Protein AF-A0A0U1DKW1-F1 (afdb_monomer_lite)

Radius of gyration: 15.81 Å; chains: 1; bounding box: 43×24×37 Å

Secondary structure (DSSP, 8-state):
-PEEEEEE-TTTS-SSS--EEEEEE---S-GGG--------PPTT--GGGTT--BTTBTT--HHHHHHHHTTSPPP----

pLDDT: mean 87.67, std 14.84, range [40.97, 97.56]

Sequence (80 aa):
MPITLSLDVTGAIDSGEQLTQVVWVLLPDEPAESLAALVYLPGGTYDKHYWHLKIDGHPGYSFGEHLARAVGQPPSTHHC

Foldseek 3Di:
DWDKDKDFCPVVDVPVDGDIDIDTDQAAPCNVPDPDDDDDDDDPPDDPCQQQPDDPPDPDNRVSVVVSHPVPPDDPPPDD

Organism: NCBI:txid761804

Structure (mmCIF, N/CA/C/O backbone):
data_AF-A0A0U1DKW1-F1
#
_entry.id   AF-A0A0U1DKW1-F1
#
loop_
_atom_site.group_PDB
_atom_site.id
_atom_site.type_symbol
_atom_site.label_atom_id
_atom_site.label_alt_id
_atom_site.label_comp_id
_atom_site.label_asym_id
_atom_site.label_entity_id
_atom_site.label_seq_id
_atom_site.pdbx_PDB_ins_code
_atom_site.Cartn_x
_atom_site.Cartn_y
_atom_site.Cartn_z
_atom_site.occupancy
_atom_site.B_iso_or_equiv
_atom_site.auth_seq_id
_atom_site.auth_comp_id
_atom_site.auth_asym_id
_atom_site.auth_atom_id
_atom_site.pdbx_PDB_model_num
ATOM 1 N N . MET A 1 1 ? 5.036 5.573 -11.097 1.00 82.50 1 MET A N 1
ATOM 2 C CA . MET A 1 1 ? 4.619 6.361 -9.914 1.00 82.50 1 MET A CA 1
ATOM 3 C C . MET A 1 1 ? 3.479 5.608 -9.239 1.00 82.50 1 MET A C 1
ATOM 5 O O . MET A 1 1 ? 2.642 5.104 -9.981 1.00 82.50 1 MET A O 1
ATOM 9 N N . PRO A 1 2 ? 3.455 5.461 -7.903 1.00 94.25 2 PRO A N 1
ATOM 10 C CA . PRO A 1 2 ? 2.408 4.697 -7.226 1.00 94.25 2 PRO A CA 1
ATOM 11 C C . PRO A 1 2 ? 1.036 5.379 -7.311 1.00 94.25 2 PRO A C 1
ATOM 13 O O . PRO A 1 2 ? 0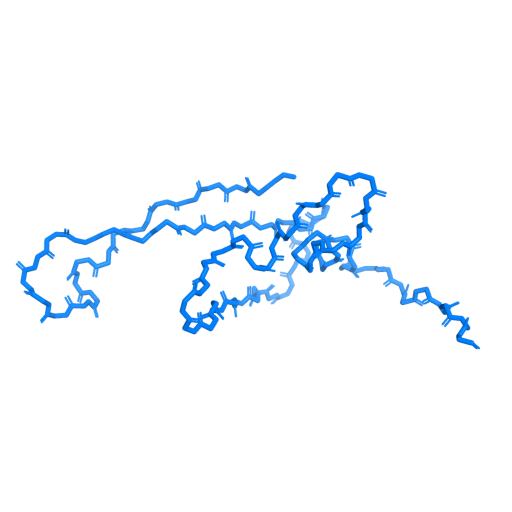.926 6.600 -7.198 1.00 94.25 2 PRO A O 1
ATOM 16 N N . ILE A 1 3 ? -0.012 4.570 -7.451 1.00 96.31 3 ILE A N 1
ATOM 17 C CA . ILE A 1 3 ? -1.406 4.980 -7.272 1.00 96.31 3 ILE A CA 1
ATOM 18 C C . ILE A 1 3 ? -1.686 4.997 -5.769 1.00 96.31 3 ILE A C 1
ATOM 20 O O . ILE A 1 3 ? -1.399 4.024 -5.074 1.00 96.31 3 ILE A O 1
ATOM 24 N N . THR A 1 4 ? -2.244 6.093 -5.257 1.00 97.38 4 THR A N 1
ATOM 25 C CA . THR A 1 4 ? -2.633 6.186 -3.843 1.00 97.38 4 THR A CA 1
ATOM 26 C C . THR A 1 4 ? -4.102 5.824 -3.682 1.00 97.38 4 THR A C 1
ATOM 28 O O . THR A 1 4 ? -4.957 6.443 -4.310 1.00 97.38 4 THR A O 1
ATOM 31 N N . LEU A 1 5 ? -4.386 4.846 -2.823 1.00 97.50 5 LEU A N 1
ATOM 32 C CA . LEU A 1 5 ? -5.744 4.477 -2.428 1.00 97.50 5 LEU A CA 1
ATOM 33 C C . LEU A 1 5 ? -5.948 4.757 -0.940 1.00 97.50 5 LEU A C 1
ATOM 35 O O . LEU A 1 5 ? -5.021 4.628 -0.140 1.00 97.50 5 LEU A O 1
ATOM 39 N N . SER A 1 6 ? -7.179 5.116 -0.588 1.00 97.38 6 SER A N 1
ATOM 40 C CA . SER A 1 6 ? -7.625 5.351 0.782 1.00 97.38 6 SER A CA 1
ATOM 41 C C . SER A 1 6 ? -8.721 4.345 1.101 1.00 97.38 6 SER A C 1
ATOM 43 O O . SER A 1 6 ? -9.744 4.319 0.418 1.00 97.38 6 SER A O 1
ATOM 45 N N . LEU A 1 7 ? -8.488 3.497 2.095 1.00 96.19 7 LEU A N 1
ATOM 46 C CA . LEU A 1 7 ? -9.371 2.397 2.463 1.00 96.19 7 LEU A CA 1
ATOM 47 C C . LEU A 1 7 ? -9.994 2.693 3.824 1.00 96.19 7 LEU A C 1
ATOM 49 O O . LEU A 1 7 ? -9.267 2.983 4.773 1.00 96.19 7 LEU A O 1
ATOM 53 N N . ASP A 1 8 ? -11.317 2.606 3.928 1.00 96.44 8 ASP A N 1
ATOM 54 C CA . ASP A 1 8 ? -11.983 2.591 5.230 1.00 96.44 8 ASP A CA 1
ATOM 55 C C . ASP A 1 8 ? -11.687 1.254 5.920 1.00 96.44 8 ASP A C 1
ATOM 57 O O . ASP A 1 8 ? -11.936 0.185 5.359 1.00 96.44 8 ASP A O 1
ATOM 61 N N . VAL A 1 9 ? -11.118 1.326 7.121 1.00 96.56 9 VAL A N 1
ATOM 62 C CA . VAL A 1 9 ? -10.757 0.159 7.940 1.00 96.56 9 VAL A CA 1
ATOM 63 C C . VAL A 1 9 ? -11.426 0.191 9.313 1.00 96.56 9 VAL A C 1
ATOM 65 O O . VAL A 1 9 ? -11.092 -0.619 10.175 1.00 96.56 9 VAL A O 1
ATOM 68 N N . THR A 1 10 ? -12.400 1.084 9.506 1.00 95.50 10 THR A N 1
ATOM 69 C CA . THR A 1 10 ? -13.140 1.280 10.763 1.00 95.50 10 THR A CA 1
ATOM 70 C C . THR A 1 10 ? -13.712 -0.028 11.308 1.00 95.50 10 THR A C 1
ATOM 72 O O . THR A 1 10 ? -13.580 -0.323 12.485 1.00 95.50 10 THR A O 1
ATOM 75 N N . GLY A 1 11 ? -14.313 -0.855 10.448 1.00 95.38 11 GLY A N 1
ATOM 76 C CA . GLY A 1 11 ? -14.880 -2.144 10.862 1.00 95.38 11 GLY A CA 1
ATOM 77 C C . GLY A 1 11 ? -13.868 -3.289 10.982 1.00 95.38 11 GLY A C 1
ATOM 78 O O . GLY A 1 11 ? -14.226 -4.360 11.461 1.00 95.38 11 GLY A O 1
ATOM 79 N N . ALA A 1 12 ? -12.631 -3.102 10.513 1.00 94.88 12 ALA A N 1
ATOM 80 C CA . ALA A 1 12 ? -11.598 -4.143 10.515 1.00 94.88 12 ALA A CA 1
ATOM 81 C C . ALA A 1 12 ? -10.730 -4.107 11.780 1.00 94.88 12 ALA A C 1
ATOM 83 O O . ALA A 1 12 ? -10.152 -5.121 12.171 1.00 94.88 12 ALA A O 1
ATOM 84 N N . ILE A 1 13 ? -10.636 -2.934 12.402 1.00 88.38 13 ILE A N 1
ATOM 85 C CA . ILE A 1 13 ? -9.909 -2.680 13.637 1.00 88.38 13 ILE A CA 1
ATOM 86 C C . ILE A 1 13 ? -10.993 -2.342 14.664 1.00 88.38 13 ILE A C 1
ATOM 88 O O . ILE A 1 13 ? -11.555 -1.258 14.605 1.00 88.38 13 ILE A O 1
ATOM 92 N N . ASP A 1 14 ? -11.343 -3.264 15.560 1.00 89.81 14 ASP A N 1
ATOM 93 C CA . ASP A 1 14 ? -12.393 -3.074 16.580 1.00 89.81 14 ASP A CA 1
ATOM 94 C C . ASP A 1 14 ? -11.963 -2.069 17.674 1.00 89.81 14 ASP A C 1
ATOM 96 O O . ASP A 1 14 ? -11.847 -2.396 18.853 1.00 89.81 14 ASP A O 1
ATOM 100 N N . SER A 1 15 ? -11.620 -0.842 17.274 1.00 94.75 15 SER A N 1
ATOM 101 C CA . SER A 1 15 ? -11.192 0.247 18.156 1.00 94.75 15 SER A CA 1
ATOM 102 C C . SER A 1 15 ? -12.341 1.173 18.552 1.00 94.75 15 SER A C 1
ATOM 104 O O . SER A 1 15 ? -12.190 1.970 19.475 1.00 94.75 15 SER A O 1
ATOM 106 N N . GLY A 1 16 ? -13.480 1.099 17.855 1.00 95.44 16 GLY A N 1
ATOM 107 C CA . GLY A 1 16 ? -14.594 2.040 18.005 1.00 95.44 16 GLY A CA 1
ATOM 108 C C . GLY A 1 16 ? -14.349 3.418 17.373 1.00 95.44 16 GLY A C 1
ATOM 109 O O . GLY A 1 16 ? -15.175 4.315 17.536 1.00 95.44 16 GLY A O 1
ATOM 110 N N . GLU A 1 17 ? -13.243 3.599 16.649 1.00 96.81 17 GLU A N 1
ATOM 111 C CA . GLU A 1 17 ? -12.872 4.855 15.989 1.00 96.81 17 GLU A CA 1
ATOM 112 C C . GLU A 1 17 ? -13.070 4.777 14.474 1.00 96.81 17 GLU A C 1
ATOM 114 O O . GLU A 1 17 ? -12.961 3.708 13.880 1.00 96.81 17 GLU A O 1
ATOM 119 N N . GLN A 1 18 ? -13.286 5.925 13.823 1.00 96.44 18 GLN A N 1
ATOM 120 C CA . GLN A 1 18 ? -13.267 5.990 12.363 1.00 96.44 18 GLN A CA 1
ATOM 121 C C . GLN A 1 18 ? -11.820 5.982 11.864 1.00 96.44 18 GLN A C 1
ATOM 123 O O . GLN A 1 18 ? -11.066 6.928 12.101 1.00 96.44 18 GLN A O 1
ATOM 128 N N . LEU A 1 19 ? -11.439 4.920 11.158 1.00 97.25 19 LEU A N 1
ATOM 129 C CA . LEU A 1 19 ? -10.061 4.675 10.748 1.00 97.25 19 LEU A CA 1
ATOM 130 C C . LEU A 1 19 ? -9.937 4.538 9.234 1.00 97.25 19 LEU A C 1
ATOM 132 O O . LEU A 1 19 ? -10.787 3.977 8.546 1.00 97.25 19 LEU A O 1
ATOM 136 N N . THR A 1 20 ? -8.827 5.044 8.706 1.00 97.19 20 THR A N 1
ATOM 137 C CA . THR A 1 20 ? -8.502 4.987 7.281 1.00 97.19 20 THR A CA 1
ATOM 138 C C . THR A 1 20 ? -7.072 4.509 7.092 1.00 97.19 20 THR A C 1
ATOM 140 O O . THR A 1 20 ? -6.156 4.989 7.761 1.00 97.19 20 THR A O 1
ATOM 143 N N . GLN A 1 21 ? -6.868 3.602 6.140 1.00 95.62 21 GLN A N 1
ATOM 144 C CA . GLN A 1 21 ? -5.548 3.153 5.722 1.00 95.62 21 GLN A CA 1
ATOM 145 C C . GLN A 1 21 ? -5.220 3.666 4.321 1.00 95.62 21 GLN A C 1
ATOM 147 O O . GLN A 1 21 ? -5.943 3.416 3.358 1.00 95.62 21 GLN A O 1
ATOM 152 N N . VAL A 1 22 ? -4.088 4.360 4.198 1.00 96.88 22 VAL A N 1
ATOM 153 C CA . VAL A 1 22 ? -3.568 4.830 2.910 1.00 96.88 22 VAL A CA 1
ATOM 154 C C . VAL A 1 22 ? -2.539 3.839 2.384 1.00 96.88 22 VAL A C 1
ATOM 156 O O . VAL A 1 22 ? -1.528 3.577 3.042 1.00 96.88 22 VAL A O 1
ATOM 159 N N . VAL A 1 23 ? -2.766 3.328 1.176 1.00 96.69 23 VAL A N 1
ATOM 160 C CA . VAL A 1 23 ? -1.890 2.350 0.519 1.00 96.69 23 VAL A CA 1
ATOM 161 C C . VAL A 1 23 ? -1.380 2.870 -0.820 1.00 96.69 23 VAL A C 1
ATOM 163 O O . VAL A 1 23 ? -1.995 3.730 -1.455 1.00 96.69 23 VAL A O 1
ATOM 166 N N . TRP A 1 24 ? -0.239 2.335 -1.252 1.00 97.56 24 TRP A N 1
ATOM 167 C CA . TRP A 1 24 ? 0.314 2.559 -2.583 1.00 97.56 24 TRP A CA 1
ATOM 168 C C . TRP A 1 24 ? 0.210 1.291 -3.415 1.00 97.56 24 TRP A C 1
ATOM 170 O O . TRP A 1 24 ? 0.650 0.228 -2.983 1.00 97.56 24 TRP A O 1
ATOM 180 N N . VAL A 1 25 ? -0.340 1.426 -4.618 1.00 96.19 25 VAL A N 1
ATOM 181 C CA . VAL A 1 25 ? -0.430 0.357 -5.611 1.00 96.19 25 VAL A CA 1
ATOM 182 C C . VAL A 1 25 ? 0.498 0.694 -6.767 1.00 96.19 25 VAL A C 1
ATOM 184 O O . VAL A 1 25 ? 0.422 1.779 -7.346 1.00 96.19 25 VAL A O 1
ATOM 187 N N . LEU A 1 26 ? 1.385 -0.238 -7.102 1.00 94.56 26 LEU A N 1
ATOM 188 C CA . LEU A 1 26 ? 2.197 -0.180 -8.308 1.00 94.56 26 LEU A CA 1
ATOM 189 C C . LEU A 1 26 ? 1.706 -1.286 -9.230 1.00 94.56 26 LEU A C 1
ATOM 191 O O . LEU A 1 26 ? 1.742 -2.457 -8.864 1.00 94.56 26 LEU A O 1
ATOM 195 N N . LEU A 1 27 ? 1.196 -0.889 -10.390 1.00 92.62 27 LEU A N 1
ATOM 196 C CA . LEU A 1 27 ? 0.736 -1.816 -11.411 1.00 92.62 27 LEU A CA 1
ATOM 197 C C . LEU A 1 27 ? 1.876 -2.096 -12.394 1.00 92.62 27 LEU A C 1
ATOM 199 O O . LEU A 1 27 ? 2.662 -1.177 -12.652 1.00 92.62 27 LEU A O 1
ATOM 203 N N . PRO A 1 28 ? 1.968 -3.320 -12.937 1.00 90.75 28 PRO A N 1
ATOM 204 C CA . PRO A 1 28 ? 2.854 -3.585 -14.056 1.00 90.75 28 PRO A CA 1
ATOM 205 C C . PRO A 1 28 ? 2.354 -2.908 -15.333 1.00 90.75 28 PRO A C 1
ATOM 207 O O . PRO A 1 28 ? 1.240 -2.380 -15.366 1.00 90.75 28 PRO A O 1
ATOM 210 N N . ASP A 1 29 ? 3.175 -2.940 -16.382 1.00 86.88 29 ASP A N 1
ATOM 211 C CA . ASP A 1 29 ? 2.848 -2.310 -17.668 1.00 86.88 29 ASP A CA 1
ATOM 212 C C . ASP A 1 29 ? 1.561 -2.891 -18.286 1.00 86.88 29 ASP A C 1
ATOM 214 O O . ASP A 1 29 ? 0.788 -2.158 -18.905 1.00 86.88 29 ASP A O 1
ATOM 218 N N . GLU A 1 30 ? 1.274 -4.174 -18.025 1.00 88.44 30 GLU A N 1
ATOM 219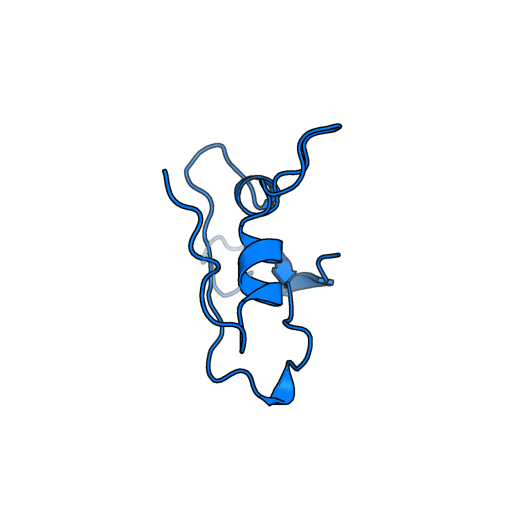 C CA . GLU A 1 30 ? 0.070 -4.880 -18.480 1.00 88.44 30 GLU A CA 1
ATOM 220 C C . GLU A 1 30 ? -0.737 -5.451 -17.289 1.00 88.44 30 GLU A C 1
ATOM 222 O O . GLU A 1 30 ? -0.677 -6.643 -16.978 1.00 88.44 30 GLU A O 1
ATOM 227 N N . PRO A 1 31 ? -1.525 -4.620 -16.572 1.00 87.56 31 PRO A N 1
ATOM 228 C CA . PRO A 1 31 ? -2.206 -5.039 -15.343 1.00 87.56 31 PRO A CA 1
ATOM 229 C C . PRO A 1 31 ? -3.233 -6.155 -15.556 1.00 87.56 31 PRO A C 1
ATOM 231 O O . PRO A 1 31 ? -3.452 -6.967 -14.661 1.00 87.56 31 PRO A O 1
ATOM 234 N N . ALA A 1 32 ? -3.863 -6.203 -16.733 1.00 88.06 32 ALA A N 1
ATOM 235 C CA . ALA A 1 32 ? -4.879 -7.202 -17.065 1.00 88.06 32 ALA A CA 1
ATOM 236 C C . ALA A 1 32 ? -4.310 -8.630 -17.153 1.00 88.06 32 ALA A C 1
ATOM 238 O O . ALA A 1 32 ? -5.057 -9.590 -16.978 1.00 88.06 32 ALA A O 1
ATOM 239 N N . GLU A 1 33 ? -3.002 -8.768 -17.377 1.00 86.56 33 GLU A N 1
ATOM 240 C CA . GLU A 1 33 ? -2.307 -10.058 -17.439 1.00 86.56 33 GLU A CA 1
ATOM 241 C C . GLU A 1 33 ? -1.767 -10.509 -16.071 1.00 86.56 33 GLU A C 1
ATOM 243 O O . GLU A 1 33 ? -1.188 -11.587 -15.930 1.00 86.56 33 GLU A O 1
ATOM 248 N N . SER A 1 34 ? -1.962 -9.697 -15.026 1.00 85.75 34 SER A N 1
ATOM 249 C CA . SER A 1 34 ? -1.483 -10.013 -13.681 1.00 85.75 34 SER A CA 1
ATOM 250 C C . SER A 1 34 ? -2.281 -11.159 -13.060 1.00 85.75 34 SER A C 1
ATOM 252 O O . SER A 1 34 ? -3.482 -11.054 -12.828 1.00 85.75 34 SER A O 1
ATOM 254 N N . LEU A 1 35 ? -1.588 -12.246 -12.714 1.00 87.19 35 LEU A N 1
ATOM 255 C CA . LEU A 1 35 ? -2.197 -13.431 -12.096 1.00 87.19 35 LEU A CA 1
ATOM 256 C C . LEU A 1 35 ? -2.488 -13.261 -10.597 1.00 87.19 35 LEU A C 1
ATOM 258 O O . LEU A 1 35 ? -3.284 -14.010 -10.033 1.00 87.19 35 LEU A O 1
ATOM 262 N N . ALA A 1 36 ? -1.813 -12.321 -9.933 1.00 88.69 36 ALA A N 1
ATOM 263 C CA . ALA A 1 36 ? -1.905 -12.128 -8.492 1.00 88.69 36 ALA A CA 1
ATOM 264 C C . ALA A 1 36 ? -1.532 -10.699 -8.081 1.00 88.69 36 ALA A C 1
ATOM 266 O O . ALA A 1 36 ? -0.819 -9.995 -8.795 1.00 88.69 36 ALA A O 1
ATOM 267 N N . ALA A 1 37 ? -1.969 -10.311 -6.882 1.00 90.25 37 ALA A N 1
ATOM 268 C CA . ALA A 1 37 ? -1.497 -9.122 -6.187 1.00 90.25 37 ALA A CA 1
ATOM 269 C C . ALA A 1 37 ? -0.538 -9.524 -5.060 1.00 90.25 37 ALA A C 1
ATOM 271 O O . ALA A 1 37 ? -0.799 -10.472 -4.318 1.00 90.25 37 ALA A O 1
ATOM 272 N N . LEU A 1 38 ? 0.555 -8.777 -4.912 1.00 92.81 38 LEU A N 1
ATOM 273 C CA . LEU A 1 38 ? 1.504 -8.936 -3.814 1.00 92.81 38 LEU A CA 1
ATOM 274 C C . LEU A 1 38 ? 1.298 -7.802 -2.810 1.00 92.81 38 LEU A C 1
ATOM 276 O O . LEU A 1 38 ? 1.292 -6.628 -3.181 1.00 92.81 38 LEU A O 1
ATOM 280 N N . VAL A 1 39 ? 1.120 -8.160 -1.539 1.00 94.88 39 VAL A N 1
ATOM 281 C CA . VAL A 1 39 ? 0.890 -7.207 -0.449 1.00 94.88 39 VAL A CA 1
ATOM 282 C C . VAL A 1 39 ? 2.115 -7.182 0.451 1.00 94.88 39 VAL A C 1
ATOM 284 O O . VAL A 1 39 ? 2.530 -8.214 0.975 1.00 94.88 39 VAL A O 1
ATOM 287 N N . TYR A 1 40 ? 2.670 -5.990 0.648 1.00 94.25 40 TYR A N 1
ATOM 288 C CA . TYR A 1 40 ? 3.851 -5.775 1.475 1.00 94.25 40 TYR A CA 1
ATOM 289 C C . TYR A 1 40 ? 3.505 -4.896 2.664 1.00 94.25 40 TYR A C 1
ATOM 291 O O . TYR A 1 40 ? 2.992 -3.787 2.508 1.00 94.25 40 TYR A O 1
ATOM 299 N N . LEU A 1 41 ? 3.812 -5.397 3.857 1.00 94.25 41 LEU A N 1
ATOM 300 C CA . LEU A 1 41 ? 3.624 -4.677 5.107 1.00 94.25 41 LEU A CA 1
ATOM 301 C C . LEU A 1 41 ? 4.993 -4.186 5.589 1.00 94.25 41 LEU A C 1
ATOM 303 O O . LEU A 1 41 ? 5.935 -4.980 5.637 1.00 94.25 41 LEU A O 1
ATOM 307 N N . PRO A 1 42 ? 5.161 -2.884 5.873 1.00 93.62 42 PRO A N 1
ATOM 308 C CA . PRO A 1 42 ? 6.409 -2.385 6.431 1.00 93.62 42 PRO A CA 1
ATOM 309 C C . PRO A 1 42 ? 6.634 -2.964 7.835 1.00 93.62 42 PRO A C 1
ATOM 311 O O . PRO A 1 42 ? 5.685 -3.223 8.576 1.00 93.62 42 PRO A O 1
ATOM 314 N N . GLY A 1 43 ? 7.903 -3.168 8.194 1.00 93.31 43 GLY A N 1
ATOM 315 C CA . GLY A 1 43 ? 8.278 -3.513 9.564 1.00 93.31 43 GLY A CA 1
ATOM 316 C C . GLY A 1 43 ? 7.996 -2.365 10.539 1.00 93.31 43 GLY A C 1
ATOM 317 O O . GLY A 1 43 ? 7.691 -1.244 10.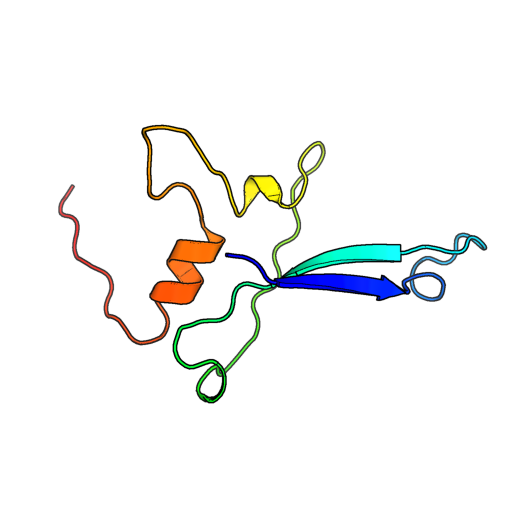131 1.00 93.31 43 GLY A O 1
ATOM 318 N N . GLY A 1 44 ? 8.132 -2.634 11.842 1.00 94.06 44 GLY A N 1
ATOM 319 C CA . GLY A 1 44 ? 7.998 -1.600 12.871 1.00 94.06 44 GLY A CA 1
ATOM 320 C C . GLY A 1 44 ? 8.902 -0.398 12.582 1.00 94.06 44 GLY A C 1
ATOM 321 O O . GLY A 1 44 ? 9.997 -0.583 12.067 1.00 94.06 44 GLY A O 1
ATOM 322 N N . THR A 1 45 ? 8.408 0.804 12.900 1.00 94.88 45 THR A N 1
ATOM 323 C CA . THR A 1 45 ? 9.018 2.126 12.626 1.00 94.88 45 THR A CA 1
ATOM 324 C C . THR A 1 45 ? 9.157 2.536 11.156 1.00 94.88 45 THR A C 1
ATOM 326 O O . THR A 1 45 ? 9.537 3.677 10.892 1.00 94.88 45 THR A O 1
ATOM 329 N N . TYR A 1 46 ? 8.784 1.677 10.205 1.00 96.25 46 TYR A N 1
ATOM 330 C CA . TYR A 1 46 ? 8.750 2.007 8.782 1.00 96.25 46 TYR A CA 1
ATOM 331 C C . TYR A 1 46 ? 7.325 2.262 8.286 1.00 96.25 46 TYR A C 1
ATOM 333 O O . TYR A 1 46 ? 6.341 1.802 8.864 1.00 96.25 46 TYR A O 1
ATOM 341 N N . ASP A 1 47 ? 7.220 2.960 7.158 1.00 95.06 47 ASP A N 1
ATOM 342 C CA . ASP A 1 47 ? 5.985 3.092 6.393 1.00 95.06 47 ASP A CA 1
ATOM 343 C C . ASP A 1 47 ? 6.182 2.595 4.944 1.00 95.06 47 ASP A C 1
ATOM 345 O O . ASP A 1 47 ? 7.208 2.009 4.588 1.00 95.06 47 ASP A O 1
ATOM 349 N N . LYS A 1 48 ? 5.188 2.827 4.080 1.00 94.94 48 LYS A N 1
ATOM 350 C CA . LYS A 1 48 ? 5.203 2.428 2.661 1.00 94.94 48 LYS A CA 1
ATOM 351 C C . LYS A 1 48 ? 6.400 2.952 1.846 1.00 94.94 48 LYS A C 1
ATOM 353 O O . LYS A 1 48 ? 6.706 2.362 0.810 1.00 94.94 48 LYS A O 1
ATOM 358 N N . HIS A 1 49 ? 7.110 3.991 2.297 1.00 95.69 49 HIS A N 1
ATOM 359 C CA . HIS A 1 49 ? 8.324 4.471 1.628 1.00 95.69 49 HIS A CA 1
ATOM 360 C C . HIS A 1 49 ? 9.466 3.458 1.697 1.00 95.69 49 HIS A C 1
ATOM 362 O O . HIS A 1 49 ? 10.306 3.447 0.803 1.00 95.69 49 HIS A O 1
ATOM 368 N N . TYR A 1 50 ? 9.477 2.565 2.692 1.00 95.62 50 TYR A N 1
ATOM 369 C CA . TYR A 1 50 ? 10.480 1.504 2.784 1.00 95.62 50 TYR A CA 1
ATOM 370 C C . TYR A 1 50 ? 10.494 0.609 1.531 1.00 95.62 50 TYR A C 1
ATOM 372 O O . TYR A 1 50 ? 11.552 0.297 0.994 1.00 95.62 50 TYR A O 1
ATOM 380 N N . TRP A 1 51 ? 9.314 0.264 1.004 1.00 96.25 51 TRP A N 1
ATOM 381 C CA . TRP A 1 51 ? 9.165 -0.569 -0.198 1.00 96.25 51 TRP A CA 1
ATOM 382 C C . TRP A 1 51 ? 9.280 0.216 -1.517 1.00 96.25 51 TRP A C 1
ATOM 384 O O . TRP A 1 51 ? 9.475 -0.362 -2.592 1.00 96.25 51 TRP A O 1
ATOM 394 N N . HIS A 1 52 ? 9.172 1.542 -1.455 1.00 95.75 52 HIS A N 1
ATOM 395 C CA . HIS A 1 52 ? 9.299 2.447 -2.597 1.00 95.75 52 HIS A CA 1
ATOM 396 C C . HIS A 1 52 ? 10.348 3.527 -2.319 1.00 95.75 52 HIS A C 1
ATOM 398 O O . HIS A 1 52 ? 10.092 4.724 -2.449 1.00 95.75 52 HIS A O 1
ATOM 404 N N . LEU A 1 53 ? 11.538 3.088 -1.908 1.00 95.50 53 LEU A N 1
ATOM 405 C CA . LEU A 1 53 ? 12.599 3.993 -1.506 1.00 95.50 53 LEU A CA 1
ATOM 406 C C . LEU A 1 53 ? 13.145 4.757 -2.718 1.00 95.50 53 LEU A C 1
ATOM 408 O O . LEU A 1 53 ? 13.508 4.170 -3.743 1.00 95.50 53 LEU A O 1
ATOM 412 N N . LYS A 1 54 ? 13.199 6.082 -2.588 1.00 93.44 54 LYS A N 1
ATOM 413 C CA . LYS A 1 54 ? 13.779 7.001 -3.567 1.00 93.44 54 LYS A CA 1
ATOM 414 C C . LYS A 1 54 ? 14.982 7.676 -2.933 1.00 93.44 54 LYS A C 1
ATOM 416 O O . LYS A 1 54 ? 14.850 8.318 -1.897 1.00 93.44 54 LYS A O 1
ATOM 421 N N . ILE A 1 55 ? 16.141 7.495 -3.552 1.00 94.44 55 ILE A N 1
ATOM 422 C CA . ILE A 1 55 ? 17.399 8.092 -3.119 1.00 94.44 55 ILE A CA 1
ATOM 423 C C . ILE A 1 55 ? 17.961 8.854 -4.316 1.00 94.44 55 ILE A C 1
ATOM 425 O O . ILE A 1 55 ? 18.167 8.277 -5.388 1.00 94.44 55 ILE A O 1
ATOM 429 N N . ASP A 1 56 ? 18.187 10.152 -4.142 1.00 93.62 56 ASP A N 1
ATOM 430 C CA . ASP A 1 56 ? 18.704 11.010 -5.204 1.00 93.62 56 ASP A CA 1
ATOM 431 C C . ASP A 1 56 ? 20.076 10.520 -5.674 1.00 93.62 56 ASP A C 1
ATOM 433 O O . ASP A 1 56 ? 20.961 10.231 -4.873 1.00 93.62 56 ASP A O 1
ATOM 437 N N . GLY A 1 57 ? 20.243 10.381 -6.990 1.00 94.88 57 GLY A N 1
ATOM 438 C CA . GLY A 1 57 ? 21.469 9.846 -7.593 1.00 94.88 57 GLY A CA 1
ATOM 439 C C . GLY A 1 57 ? 21.6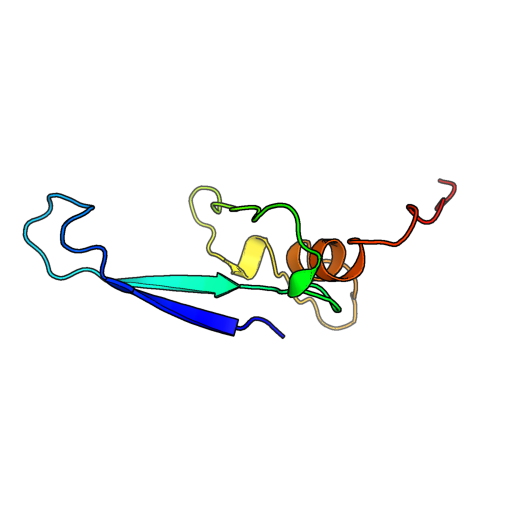40 8.324 -7.493 1.00 94.88 57 GLY A C 1
ATOM 440 O O . GLY A 1 57 ? 22.564 7.787 -8.100 1.00 94.88 57 GLY A O 1
ATOM 441 N N . HIS A 1 58 ? 20.741 7.611 -6.808 1.00 93.19 58 HIS A N 1
ATOM 442 C CA . HIS A 1 58 ? 20.820 6.163 -6.601 1.00 93.19 58 HIS A CA 1
ATOM 443 C C . HIS A 1 58 ? 19.516 5.470 -7.048 1.00 93.19 58 HIS A C 1
ATOM 445 O O . HIS A 1 58 ? 18.647 5.161 -6.226 1.00 93.19 58 HIS A O 1
ATOM 451 N N . PRO A 1 59 ? 19.333 5.225 -8.362 1.00 90.44 59 PRO A N 1
ATOM 452 C CA . PRO A 1 59 ? 18.162 4.515 -8.870 1.00 90.44 59 PRO A CA 1
ATOM 453 C C . PR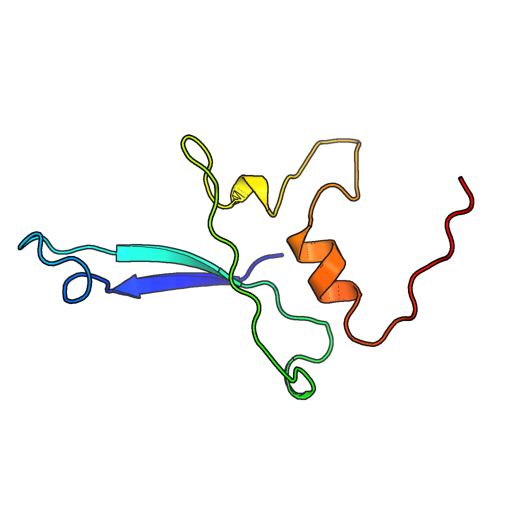O A 1 59 ? 18.184 3.025 -8.482 1.00 90.44 59 PRO A C 1
ATOM 455 O O . PRO A 1 59 ? 19.227 2.466 -8.161 1.00 90.44 59 PRO A O 1
ATOM 458 N N . GLY A 1 60 ? 17.024 2.364 -8.553 1.00 91.19 60 GLY A N 1
ATOM 459 C CA . GLY A 1 60 ? 16.900 0.910 -8.353 1.00 91.19 60 GLY A CA 1
ATOM 460 C C . GLY A 1 60 ? 16.526 0.459 -6.936 1.00 91.19 60 GLY A C 1
ATOM 461 O O . GLY A 1 60 ? 16.196 -0.705 -6.749 1.00 91.19 60 GLY A O 1
ATOM 462 N N . TYR A 1 61 ? 16.483 1.368 -5.957 1.00 95.12 61 TYR A N 1
ATOM 463 C CA . TYR A 1 61 ? 16.105 1.042 -4.572 1.00 95.12 61 TYR A CA 1
ATOM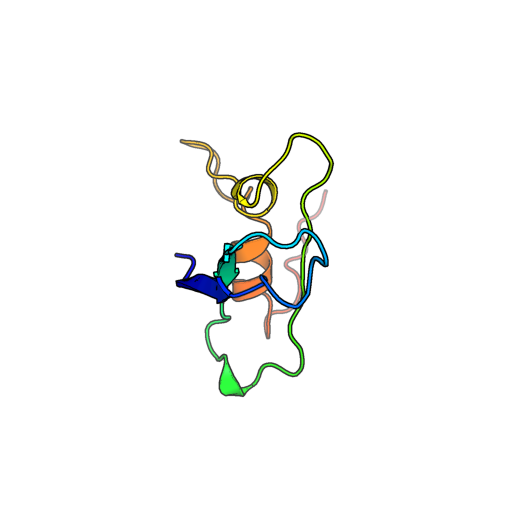 464 C C . TYR A 1 61 ? 14.598 0.865 -4.342 1.00 95.12 61 TYR A C 1
ATOM 466 O O . TYR A 1 61 ? 14.182 0.424 -3.270 1.00 95.12 61 TYR A O 1
ATOM 474 N N . SER A 1 62 ? 13.760 1.162 -5.337 1.00 95.06 62 SER A N 1
ATOM 475 C CA . SER A 1 62 ? 12.340 0.855 -5.231 1.00 95.06 62 SER A CA 1
ATOM 476 C C . SER A 1 62 ? 12.074 -0.603 -5.593 1.00 95.06 62 SER A C 1
ATOM 478 O O . SER A 1 62 ? 11.981 -0.963 -6.767 1.00 95.06 62 SER A O 1
ATOM 480 N N . PHE A 1 63 ? 11.827 -1.407 -4.562 1.00 94.12 63 PHE A N 1
ATOM 481 C CA . PHE A 1 63 ? 11.342 -2.774 -4.713 1.00 94.12 63 PHE A CA 1
ATOM 482 C C . PHE A 1 63 ? 10.006 -2.828 -5.476 1.00 94.12 63 PHE A C 1
ATOM 484 O O . PHE A 1 63 ? 9.853 -3.616 -6.408 1.00 94.12 63 PHE A O 1
ATOM 491 N N . GLY A 1 64 ? 9.065 -1.933 -5.150 1.00 93.50 64 GLY A N 1
ATOM 492 C CA . GLY A 1 64 ? 7.783 -1.847 -5.856 1.00 93.50 64 GLY A CA 1
ATOM 493 C C . GLY A 1 64 ? 7.920 -1.576 -7.361 1.00 93.50 64 GLY A C 1
ATOM 494 O O . GLY A 1 64 ? 7.227 -2.201 -8.157 1.00 93.50 64 GLY A O 1
ATOM 495 N N . GLU A 1 65 ? 8.816 -0.670 -7.776 1.00 93.00 65 GLU A N 1
ATOM 496 C CA . GLU A 1 65 ? 9.051 -0.409 -9.207 1.00 93.00 65 GLU A CA 1
ATOM 497 C C . GLU A 1 65 ? 9.751 -1.572 -9.896 1.00 93.00 65 GLU A C 1
ATOM 499 O O . GLU A 1 65 ? 9.454 -1.853 -11.054 1.00 93.00 65 GLU A O 1
ATOM 504 N N . HIS A 1 66 ? 10.671 -2.242 -9.198 1.00 91.00 66 HIS A N 1
ATOM 505 C CA . HIS A 1 66 ? 11.342 -3.416 -9.734 1.00 91.00 66 HIS A CA 1
ATOM 506 C C . HIS A 1 66 ? 10.332 -4.519 -10.070 1.00 91.00 66 HIS A C 1
ATOM 508 O O . HIS A 1 66 ? 10.337 -5.019 -11.190 1.00 91.00 66 HIS A O 1
ATOM 514 N N . LEU A 1 67 ? 9.417 -4.840 -9.149 1.00 89.75 67 LEU A N 1
ATOM 515 C CA . LEU A 1 67 ? 8.395 -5.859 -9.399 1.00 89.75 67 LEU A CA 1
ATOM 516 C C . LEU A 1 67 ? 7.377 -5.449 -10.460 1.00 89.75 67 LEU A C 1
ATOM 518 O O . LEU A 1 67 ? 7.036 -6.273 -11.301 1.00 89.75 67 LEU A O 1
ATOM 522 N N . ALA A 1 68 ? 6.927 -4.193 -10.458 1.00 89.88 68 ALA A N 1
ATOM 523 C CA . ALA A 1 68 ? 6.015 -3.700 -11.488 1.00 89.88 68 ALA A CA 1
ATOM 524 C C . ALA A 1 68 ? 6.616 -3.842 -12.900 1.00 89.88 68 ALA A C 1
ATOM 526 O O . ALA A 1 68 ? 5.904 -4.147 -13.847 1.00 89.88 68 ALA A O 1
ATOM 527 N N . ARG A 1 69 ? 7.936 -3.696 -13.046 1.00 85.56 69 ARG A N 1
ATOM 528 C CA . ARG A 1 69 ? 8.625 -3.888 -14.333 1.00 85.56 69 ARG A CA 1
ATOM 529 C C . ARG A 1 69 ? 8.953 -5.348 -14.657 1.00 85.56 69 ARG A C 1
ATOM 531 O O . ARG A 1 69 ? 9.186 -5.665 -15.813 1.00 85.56 69 ARG A O 1
ATOM 538 N N . ALA A 1 70 ? 9.030 -6.225 -13.656 1.00 66.69 70 ALA A N 1
ATOM 539 C CA . ALA A 1 70 ? 9.509 -7.599 -13.825 1.00 66.69 70 ALA A CA 1
ATOM 540 C C . ALA A 1 70 ? 8.428 -8.594 -14.285 1.00 66.69 70 ALA A C 1
ATOM 542 O O . ALA A 1 70 ? 8.763 -9.715 -14.673 1.00 66.69 70 ALA A O 1
ATOM 543 N N . VAL A 1 71 ? 7.142 -8.227 -14.254 1.00 56.84 71 VAL A N 1
ATOM 544 C CA . VAL A 1 71 ? 6.065 -9.105 -14.737 1.00 56.84 71 VAL A CA 1
ATOM 545 C C . VAL A 1 71 ? 6.192 -9.250 -16.259 1.00 56.84 71 VAL A C 1
ATOM 547 O O . VAL A 1 71 ? 5.809 -8.359 -17.003 1.00 56.84 71 VAL A O 1
ATOM 550 N N . GLY A 1 72 ? 6.778 -10.369 -16.703 1.00 53.19 72 GLY A N 1
ATOM 551 C CA . GLY A 1 72 ? 6.959 -10.721 -18.118 1.00 53.19 72 GLY A CA 1
ATOM 552 C C . GLY A 1 72 ? 8.401 -10.677 -18.640 1.00 53.19 72 GLY A C 1
ATOM 553 O O . GLY A 1 72 ? 8.640 -11.097 -19.771 1.00 53.19 72 GLY A O 1
ATOM 554 N N . GLN A 1 73 ? 9.381 -10.240 -17.839 1.00 49.62 73 GLN A N 1
ATOM 555 C CA . GLN A 1 73 ? 10.773 -10.118 -18.286 1.00 49.62 73 GLN A CA 1
ATOM 556 C C . GLN A 1 73 ? 11.689 -11.089 -17.523 1.00 49.62 73 GLN A C 1
ATOM 558 O O . GLN A 1 73 ? 11.656 -11.113 -16.290 1.00 49.62 73 GLN A O 1
ATOM 563 N N . PRO A 1 74 ? 12.500 -11.923 -18.211 1.00 49.81 74 PRO A N 1
ATOM 564 C CA . PRO A 1 74 ? 13.423 -12.819 -17.526 1.00 49.81 74 PRO A CA 1
ATOM 565 C C . PRO A 1 74 ? 14.417 -11.999 -16.688 1.00 49.81 74 PRO A C 1
ATOM 567 O O . PRO A 1 74 ? 14.808 -10.906 -17.112 1.00 49.81 74 PRO A O 1
ATOM 570 N N . PRO A 1 75 ? 14.838 -12.498 -15.510 1.00 54.72 75 PRO A N 1
ATOM 571 C CA . PRO A 1 75 ? 15.782 -11.781 -14.665 1.00 54.72 75 PRO A CA 1
ATOM 572 C C . PRO A 1 75 ? 17.054 -11.483 -15.461 1.00 54.72 75 PRO A C 1
ATOM 574 O O . PRO A 1 75 ? 17.644 -12.386 -16.061 1.00 54.72 75 PRO A O 1
ATOM 577 N N . SER A 1 76 ? 17.486 -10.220 -15.476 1.00 59.25 76 SER A N 1
ATOM 578 C CA . SER A 1 76 ? 18.794 -9.881 -16.019 1.00 59.25 76 SER A CA 1
ATOM 579 C C . SER A 1 76 ? 19.855 -10.558 -15.155 1.00 59.25 76 SER A C 1
ATOM 581 O O . SER A 1 76 ? 19.958 -10.318 -13.951 1.00 59.25 76 SER A O 1
ATOM 583 N N . THR A 1 77 ? 20.649 -11.433 -15.768 1.00 47.78 77 THR A N 1
ATOM 584 C CA . THR A 1 77 ? 21.865 -11.976 -15.165 1.00 47.78 77 THR A CA 1
ATOM 585 C C . THR A 1 77 ? 22.849 -10.832 -14.961 1.00 47.78 77 THR A C 1
ATOM 587 O O . THR A 1 77 ? 23.660 -10.526 -15.834 1.00 47.78 77 THR A O 1
ATOM 590 N N . HIS A 1 78 ? 22.781 -10.176 -13.809 1.00 50.88 78 HIS A N 1
ATOM 591 C CA . HIS A 1 78 ? 23.925 -9.442 -13.301 1.00 50.88 78 HIS A CA 1
ATOM 592 C C . HIS A 1 78 ? 24.868 -10.477 -12.693 1.00 50.88 78 HIS A C 1
ATOM 594 O O . HIS A 1 78 ? 24.614 -11.013 -11.617 1.00 50.88 78 HIS A O 1
ATOM 600 N N . HIS A 1 79 ? 25.920 -10.812 -13.443 1.00 42.16 79 HIS A N 1
ATOM 601 C CA . HIS A 1 79 ? 27.082 -11.495 -12.893 1.00 42.16 79 HIS A CA 1
ATOM 602 C C . HIS A 1 79 ? 27.650 -10.624 -11.767 1.00 42.16 79 HIS A C 1
ATOM 604 O O . HIS A 1 79 ? 28.051 -9.485 -12.017 1.00 42.16 79 HIS A O 1
ATOM 610 N N . CYS A 1 80 ? 27.612 -11.150 -10.541 1.00 40.97 80 CYS A N 1
ATOM 611 C CA . CYS A 1 80 ? 28.526 -10.731 -9.484 1.00 40.97 80 CYS A CA 1
ATOM 612 C C . CYS A 1 80 ? 29.968 -11.041 -9.885 1.00 40.97 80 CYS A C 1
ATOM 614 O O . CYS A 1 80 ? 30.180 -12.091 -10.539 1.00 40.97 80 CYS A O 1
#